Protein AF-A0A1G7NRW9-F1 (afdb_monomer_lite)

Structure (mmCIF, N/CA/C/O backbone):
data_AF-A0A1G7NRW9-F1
#
_entry.id   AF-A0A1G7NRW9-F1
#
loop_
_atom_site.group_PDB
_atom_site.id
_atom_site.type_symbol
_atom_site.label_atom_id
_atom_site.label_alt_id
_atom_site.label_comp_id
_atom_site.label_asym_id
_atom_site.label_entity_id
_atom_site.label_seq_id
_atom_site.pdbx_PDB_ins_code
_atom_site.Cartn_x
_atom_site.Cartn_y
_atom_site.Cartn_z
_atom_site.occupancy
_atom_site.B_iso_or_equiv
_atom_site.auth_seq_id
_atom_site.auth_comp_id
_atom_site.auth_asym_id
_atom_site.auth_atom_id
_atom_site.pdbx_PDB_model_num
ATOM 1 N N . MET A 1 1 ? 33.285 14.333 -32.666 1.00 61.06 1 MET A N 1
ATOM 2 C CA . MET A 1 1 ? 32.090 13.531 -33.005 1.00 61.06 1 MET A CA 1
ATOM 3 C C . MET A 1 1 ? 31.464 13.114 -31.685 1.00 61.06 1 MET A C 1
ATOM 5 O O . MET A 1 1 ? 32.106 12.381 -30.950 1.00 61.06 1 MET A O 1
ATOM 9 N N . HIS A 1 2 ? 30.310 13.673 -31.320 1.00 38.84 2 HIS A N 1
ATOM 10 C CA . HIS A 1 2 ? 29.626 13.356 -30.063 1.00 38.84 2 HIS A CA 1
ATOM 11 C C . HIS A 1 2 ? 28.461 12.413 -30.360 1.00 38.84 2 HIS A C 1
ATOM 13 O O . HIS A 1 2 ? 27.429 12.855 -30.853 1.00 38.84 2 HIS A O 1
ATOM 19 N N . ALA A 1 3 ? 28.634 11.128 -30.062 1.00 46.59 3 ALA A N 1
ATOM 20 C CA . ALA A 1 3 ? 27.513 10.251 -29.765 1.00 46.59 3 ALA A CA 1
ATOM 21 C C . ALA A 1 3 ? 27.272 10.389 -28.259 1.00 46.59 3 ALA A C 1
ATOM 23 O O . ALA A 1 3 ? 27.970 9.788 -27.446 1.00 46.59 3 ALA A O 1
ATOM 24 N N . GLN A 1 4 ? 26.368 11.294 -27.890 1.00 48.50 4 GLN A N 1
ATOM 25 C CA . GLN A 1 4 ? 25.757 11.242 -26.570 1.00 48.50 4 GLN A CA 1
ATOM 26 C C . GLN A 1 4 ? 24.805 10.051 -26.609 1.00 48.50 4 GLN A C 1
ATOM 28 O O . GLN A 1 4 ? 23.728 10.133 -27.192 1.00 48.50 4 GLN A O 1
ATOM 33 N N . ASP A 1 5 ? 25.270 8.927 -26.072 1.00 43.25 5 ASP A N 1
ATOM 34 C CA . ASP A 1 5 ? 24.441 7.776 -25.748 1.00 43.25 5 ASP A CA 1
ATOM 35 C C . ASP A 1 5 ? 23.420 8.244 -24.701 1.00 43.25 5 ASP A C 1
ATOM 37 O O . ASP A 1 5 ? 23.739 8.499 -23.539 1.00 43.25 5 ASP A O 1
ATOM 41 N N . ALA A 1 6 ? 22.222 8.535 -25.190 1.00 49.66 6 ALA A N 1
ATOM 42 C CA . ALA A 1 6 ? 21.110 9.095 -24.449 1.00 49.66 6 ALA A CA 1
ATOM 43 C C . ALA A 1 6 ? 19.932 8.127 -24.572 1.00 49.66 6 ALA A C 1
ATOM 45 O O . ALA A 1 6 ? 18.951 8.440 -25.230 1.00 49.66 6 ALA A O 1
ATOM 46 N N . ASP A 1 7 ? 20.048 6.938 -23.978 1.00 50.69 7 ASP A N 1
ATOM 47 C CA . ASP A 1 7 ? 18.897 6.066 -23.709 1.00 50.69 7 ASP A CA 1
ATOM 48 C C . ASP A 1 7 ? 19.198 5.100 -22.555 1.00 50.69 7 ASP A C 1
ATOM 50 O O . ASP A 1 7 ? 19.281 3.884 -22.688 1.00 50.69 7 ASP A O 1
ATOM 54 N N . ALA A 1 8 ? 19.390 5.667 -21.371 1.00 41.16 8 ALA A N 1
ATOM 55 C CA . ALA A 1 8 ? 19.193 4.932 -20.133 1.00 41.16 8 ALA A CA 1
ATOM 56 C C . ALA A 1 8 ? 18.159 5.693 -19.306 1.00 41.16 8 ALA A C 1
ATOM 58 O O . ALA A 1 8 ? 18.462 6.244 -18.248 1.00 41.16 8 ALA A O 1
ATOM 59 N N . ALA A 1 9 ? 16.909 5.732 -19.786 1.00 46.28 9 ALA A N 1
ATOM 60 C CA . ALA A 1 9 ? 15.807 5.790 -18.836 1.00 46.28 9 ALA A CA 1
ATOM 61 C C . ALA A 1 9 ? 16.043 4.604 -17.884 1.00 46.28 9 ALA A C 1
ATOM 63 O O . ALA A 1 9 ? 16.134 3.475 -18.377 1.00 46.28 9 ALA A O 1
ATOM 64 N N . PRO A 1 10 ? 16.259 4.812 -16.568 1.00 48.09 10 PRO A N 1
ATOM 65 C CA . PRO A 1 10 ? 16.459 3.689 -15.667 1.00 48.09 10 PRO A CA 1
ATOM 66 C C . PRO A 1 10 ? 15.233 2.819 -15.862 1.00 48.09 10 PRO A C 1
ATOM 68 O O . PRO A 1 10 ? 14.129 3.322 -15.661 1.00 48.09 10 PRO A O 1
ATOM 71 N N . ALA A 1 11 ? 15.418 1.585 -16.352 1.00 49.69 11 ALA A N 1
ATOM 72 C CA . ALA A 1 11 ? 14.327 0.646 -16.549 1.00 49.69 11 ALA A CA 1
ATOM 73 C C . ALA A 1 11 ? 13.468 0.753 -15.298 1.00 49.69 11 ALA A C 1
ATOM 75 O O . ALA A 1 11 ? 13.961 0.461 -14.204 1.00 49.69 11 ALA A O 1
ATOM 76 N N . CYS A 1 12 ? 12.272 1.325 -15.451 1.00 53.06 12 CYS A N 1
ATOM 77 C CA . CYS A 1 12 ? 11.343 1.588 -14.372 1.00 53.06 12 CYS A CA 1
ATOM 78 C C . CYS A 1 12 ? 10.924 0.214 -13.866 1.00 53.06 12 CYS A C 1
ATOM 80 O O . CYS A 1 12 ? 9.947 -0.366 -14.321 1.00 53.06 12 CYS A O 1
ATOM 82 N N . ARG A 1 13 ? 11.782 -0.386 -13.041 1.00 64.56 13 ARG A N 1
ATOM 83 C CA . ARG A 1 13 ? 11.641 -1.754 -12.595 1.00 64.56 13 ARG A CA 1
ATOM 84 C C . ARG A 1 13 ? 10.570 -1.726 -11.542 1.00 64.56 13 ARG A C 1
ATOM 86 O O . ARG A 1 13 ? 10.738 -1.112 -10.491 1.00 64.56 13 ARG A O 1
ATOM 93 N N . SER A 1 14 ? 9.485 -2.401 -11.866 1.00 76.31 14 SER A N 1
ATOM 94 C CA . S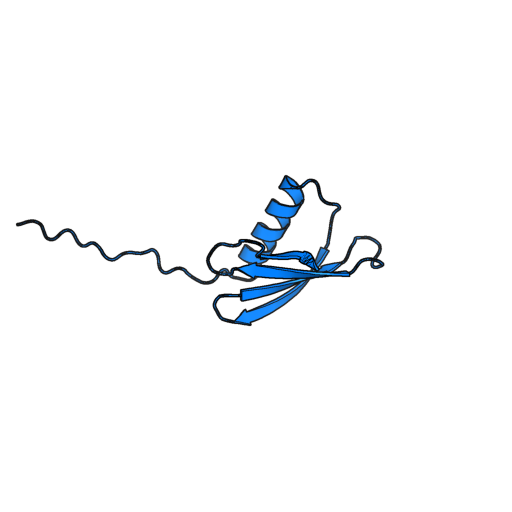ER A 1 14 ? 8.361 -2.627 -10.986 1.00 76.31 14 SER A CA 1
ATOM 95 C C . SER A 1 14 ? 8.867 -3.090 -9.627 1.00 76.31 14 SER A C 1
ATOM 97 O O . SER A 1 14 ? 9.562 -4.101 -9.496 1.00 76.31 14 SER A O 1
ATOM 99 N N . LEU A 1 15 ? 8.562 -2.289 -8.612 1.00 82.19 15 LEU 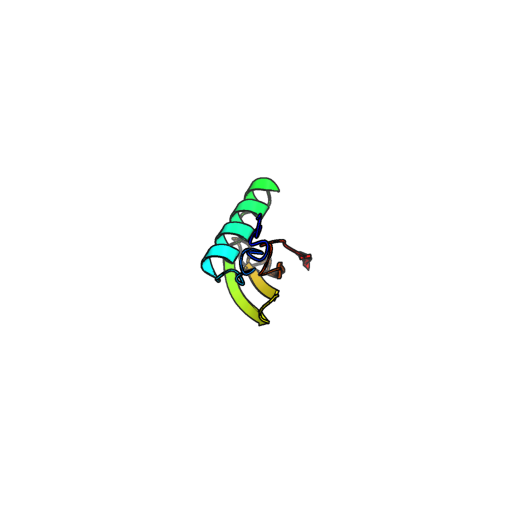A N 1
ATOM 100 C CA . LEU A 1 15 ? 8.946 -2.490 -7.232 1.00 82.19 15 LEU A CA 1
ATOM 101 C C . LEU A 1 15 ? 8.538 -3.899 -6.806 1.00 82.19 15 LEU A C 1
ATOM 103 O O . LEU A 1 15 ? 7.448 -4.402 -7.120 1.00 82.19 15 LEU A O 1
ATOM 107 N N . THR A 1 16 ? 9.448 -4.530 -6.076 1.00 87.12 16 THR A N 1
ATOM 108 C CA . THR A 1 16 ? 9.199 -5.802 -5.408 1.00 87.12 16 THR A CA 1
ATOM 109 C C . THR A 1 16 ? 8.258 -5.584 -4.225 1.00 87.12 16 THR A C 1
ATOM 111 O O . THR A 1 16 ? 8.139 -4.471 -3.706 1.00 87.12 16 THR A O 1
ATOM 114 N N . 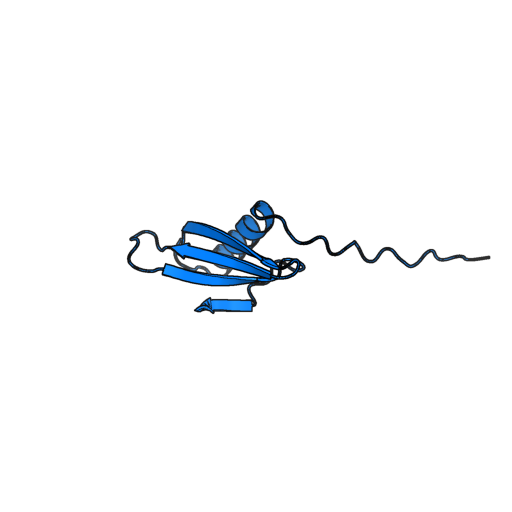GLU A 1 17 ? 7.617 -6.647 -3.742 1.00 86.62 17 GLU A N 1
ATOM 115 C CA . GLU A 1 17 ? 6.766 -6.583 -2.544 1.00 86.62 17 GLU A CA 1
ATOM 116 C C . GLU A 1 17 ? 7.479 -5.966 -1.335 1.00 86.62 17 GLU A C 1
ATOM 118 O O . GLU A 1 17 ? 6.888 -5.171 -0.603 1.00 86.62 17 GLU A O 1
ATOM 123 N N . SER A 1 18 ? 8.763 -6.284 -1.142 1.00 87.75 18 SER A N 1
ATOM 124 C CA . SER A 1 18 ? 9.584 -5.704 -0.075 1.00 87.75 18 SER A CA 1
ATOM 125 C C . SER A 1 18 ? 9.707 -4.188 -0.216 1.00 87.75 18 SER A C 1
ATOM 127 O O . SER A 1 18 ? 9.537 -3.466 0.764 1.00 87.75 18 SER A O 1
ATOM 129 N N . ALA A 1 19 ? 9.950 -3.693 -1.431 1.00 86.38 19 ALA A N 1
ATOM 130 C CA . ALA A 1 19 ? 10.066 -2.263 -1.678 1.00 86.38 19 ALA A CA 1
ATOM 131 C C . ALA A 1 19 ? 8.712 -1.548 -1.512 1.00 86.38 19 ALA A C 1
ATOM 133 O O . ALA A 1 19 ? 8.649 -0.510 -0.859 1.00 86.38 19 ALA A O 1
ATOM 134 N N . ILE A 1 20 ? 7.615 -2.154 -1.983 1.00 88.56 20 ILE A N 1
ATOM 135 C CA . ILE A 1 20 ? 6.244 -1.668 -1.750 1.00 88.56 20 ILE A CA 1
ATOM 136 C C . ILE A 1 20 ? 5.955 -1.573 -0.246 1.00 88.56 20 ILE A C 1
ATOM 138 O O . ILE A 1 20 ? 5.460 -0.552 0.232 1.00 88.56 20 ILE A O 1
ATOM 142 N N . ARG A 1 21 ? 6.300 -2.612 0.525 1.00 88.06 21 ARG A N 1
ATOM 143 C CA . ARG A 1 21 ? 6.127 -2.649 1.984 1.00 88.06 21 ARG A CA 1
ATOM 144 C C . ARG A 1 21 ? 6.867 -1.507 2.672 1.00 88.06 21 ARG A C 1
ATOM 146 O O . ARG A 1 21 ? 6.290 -0.853 3.542 1.00 88.06 21 ARG A O 1
ATOM 153 N N . GLU A 1 22 ? 8.113 -1.255 2.291 1.00 89.00 22 GLU A N 1
ATOM 154 C CA . GLU A 1 22 ? 8.895 -0.149 2.842 1.00 89.00 22 GLU A CA 1
ATOM 155 C C . GLU A 1 22 ? 8.319 1.217 2.437 1.00 89.00 22 GLU A C 1
ATOM 157 O O . GLU A 1 22 ? 8.150 2.075 3.305 1.00 89.00 22 GLU A O 1
ATOM 162 N N . SER A 1 23 ? 7.907 1.408 1.177 1.00 87.69 23 SER A N 1
ATOM 163 C CA . SER A 1 23 ? 7.237 2.638 0.720 1.00 87.69 23 SER A CA 1
ATOM 164 C C . SER A 1 23 ? 5.950 2.920 1.497 1.00 87.69 23 SER A C 1
ATOM 166 O O . SER A 1 23 ? 5.736 4.046 1.955 1.00 87.69 23 SER A O 1
ATOM 168 N N . VAL A 1 24 ? 5.109 1.901 1.709 1.00 86.94 24 VAL A N 1
ATOM 169 C CA . VAL A 1 24 ? 3.878 2.028 2.501 1.00 86.94 24 VAL A CA 1
ATOM 170 C C . VAL A 1 24 ? 4.212 2.419 3.941 1.00 86.94 24 VAL A C 1
ATOM 172 O O . VAL A 1 24 ? 3.692 3.418 4.432 1.00 86.94 24 VAL A O 1
ATOM 175 N N . LYS A 1 25 ? 5.137 1.723 4.612 1.00 85.88 25 LYS A N 1
ATOM 176 C CA . LYS A 1 25 ? 5.547 2.080 5.984 1.00 85.88 25 LYS A CA 1
ATOM 177 C C . LYS A 1 25 ? 6.053 3.520 6.085 1.00 85.88 25 LYS A C 1
ATOM 179 O O . LYS A 1 25 ? 5.669 4.236 7.010 1.00 85.88 25 LYS A O 1
ATOM 184 N N . GLN A 1 26 ? 6.893 3.955 5.145 1.00 86.62 26 GLN A N 1
ATOM 185 C CA . GLN A 1 26 ? 7.439 5.312 5.130 1.00 86.62 26 GLN A CA 1
ATOM 186 C C . GLN A 1 26 ? 6.342 6.366 4.969 1.00 86.62 26 GLN A C 1
ATOM 188 O O . GLN A 1 26 ? 6.328 7.347 5.713 1.00 86.62 26 GLN A O 1
ATOM 193 N N . ARG A 1 27 ? 5.386 6.153 4.055 1.00 83.88 27 ARG A N 1
ATOM 194 C CA . ARG A 1 27 ? 4.256 7.073 3.849 1.00 83.88 27 ARG A CA 1
ATOM 195 C C . ARG A 1 27 ? 3.352 7.160 5.073 1.00 83.88 27 ARG A C 1
ATOM 197 O O . ARG A 1 27 ? 2.984 8.260 5.470 1.00 83.88 27 ARG A O 1
ATOM 204 N N . PHE A 1 28 ? 3.052 6.031 5.706 1.00 83.31 28 PHE A N 1
ATOM 205 C CA . PHE A 1 28 ? 2.241 5.99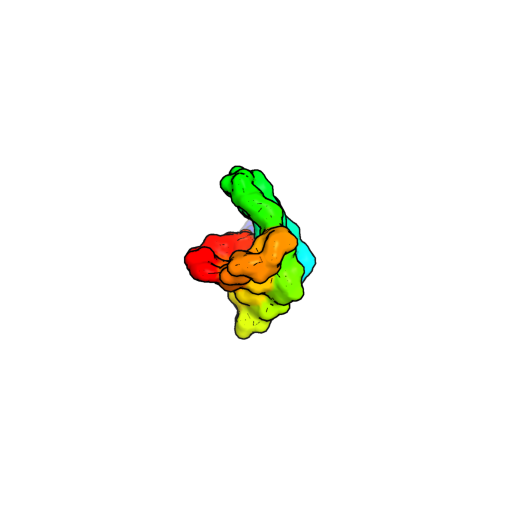6 6.924 1.00 83.31 28 PHE A CA 1
ATOM 206 C C . PHE A 1 28 ? 2.933 6.713 8.082 1.00 83.31 28 PHE A C 1
ATOM 208 O O . PHE A 1 28 ? 2.303 7.506 8.783 1.00 83.31 28 PHE A O 1
ATOM 215 N N . ARG A 1 29 ? 4.249 6.509 8.225 1.00 83.38 29 ARG A N 1
ATOM 216 C CA . ARG A 1 29 ? 5.078 7.230 9.195 1.00 83.38 29 ARG A CA 1
ATOM 217 C C . ARG A 1 29 ? 5.079 8.737 8.932 1.00 83.38 29 ARG A C 1
ATOM 219 O O . ARG A 1 29 ? 4.893 9.506 9.87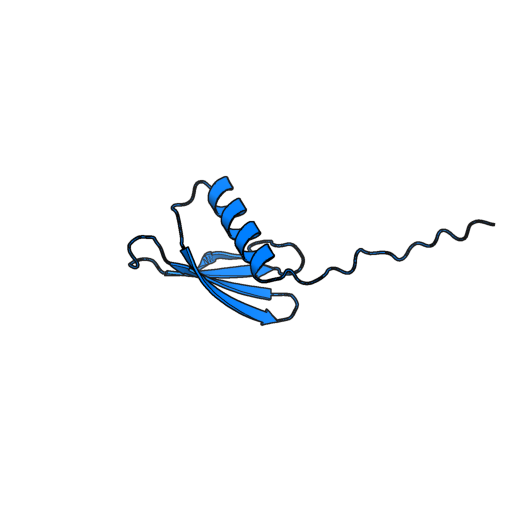1 1.00 83.38 29 ARG A O 1
ATOM 226 N N . ALA A 1 30 ? 5.262 9.161 7.681 1.00 84.94 30 ALA A N 1
ATOM 227 C CA . ALA A 1 30 ? 5.264 10.574 7.300 1.00 84.94 30 ALA A CA 1
ATOM 228 C C . ALA A 1 30 ? 3.901 11.245 7.541 1.00 84.94 30 ALA A C 1
ATOM 230 O O . ALA A 1 30 ? 3.845 12.370 8.032 1.00 84.94 30 ALA A O 1
ATOM 231 N N . ALA A 1 31 ? 2.806 10.534 7.268 1.00 80.62 31 ALA A N 1
ATOM 232 C CA . ALA A 1 31 ? 1.442 11.005 7.493 1.00 80.62 31 ALA A CA 1
ATOM 233 C C . ALA A 1 31 ? 0.976 10.905 8.962 1.00 80.62 31 ALA A C 1
ATOM 235 O O . ALA A 1 31 ? -0.163 11.259 9.255 1.00 80.62 31 ALA A O 1
ATOM 236 N N . LYS A 1 32 ? 1.828 10.425 9.887 1.00 82.81 32 LYS A N 1
ATOM 237 C CA . LYS A 1 32 ? 1.491 10.163 11.303 1.00 82.81 32 LYS A CA 1
ATOM 238 C C . LYS A 1 32 ? 0.218 9.317 11.474 1.00 82.81 32 LYS A C 1
ATOM 240 O O . LYS A 1 32 ? -0.531 9.496 12.433 1.00 82.81 32 LYS A O 1
ATOM 245 N N . LEU A 1 33 ? -0.031 8.403 10.537 1.00 74.44 33 LEU A N 1
ATOM 246 C CA . LEU A 1 33 ? -1.185 7.511 10.587 1.00 74.44 33 LEU A CA 1
ATOM 247 C C . LEU A 1 33 ? -0.973 6.422 11.651 1.00 74.44 33 LEU A C 1
ATOM 249 O O . LEU A 1 33 ? 0.174 6.046 11.918 1.00 74.44 33 LEU A O 1
ATOM 253 N N . PRO A 1 34 ? -2.056 5.897 12.259 1.00 72.94 34 PRO A N 1
ATOM 254 C CA . PRO A 1 34 ? -1.956 4.789 13.201 1.00 72.94 34 PRO A CA 1
ATOM 255 C C . PRO A 1 34 ? -1.255 3.586 12.556 1.00 72.94 34 PRO A C 1
ATOM 257 O O . PRO A 1 34 ? -1.302 3.396 11.341 1.00 72.94 34 PRO A O 1
ATOM 260 N N . TYR A 1 35 ? -0.582 2.771 13.369 1.00 72.88 35 TYR A N 1
ATOM 261 C CA . TYR A 1 35 ? 0.165 1.616 12.873 1.00 72.88 35 TYR A CA 1
ATOM 262 C C . TYR A 1 35 ? -0.784 0.576 12.262 1.00 72.88 35 TYR A C 1
ATOM 264 O O . TYR A 1 35 ? -1.465 -0.164 12.975 1.00 72.88 35 TYR A O 1
ATOM 272 N N . PHE A 1 36 ? -0.785 0.488 10.933 1.00 84.06 36 PHE A N 1
ATOM 273 C CA . PHE A 1 36 ? -1.387 -0.618 10.199 1.00 84.06 36 PHE A CA 1
ATOM 274 C C . PHE A 1 36 ? -0.347 -1.709 9.952 1.00 84.06 36 PHE A C 1
ATOM 276 O O . PHE A 1 36 ? 0.831 -1.442 9.705 1.00 84.06 36 PHE A O 1
ATOM 283 N N . ARG A 1 37 ? -0.789 -2.963 10.003 1.00 86.88 37 ARG A N 1
ATOM 284 C CA . ARG A 1 37 ? -0.006 -4.120 9.576 1.00 86.88 37 ARG A CA 1
ATOM 285 C C . ARG A 1 37 ? -0.389 -4.471 8.146 1.00 86.88 37 ARG A C 1
ATOM 287 O O . ARG A 1 37 ? -1.570 -4.531 7.819 1.00 86.88 37 ARG A O 1
ATOM 294 N N . ILE A 1 38 ? 0.612 -4.734 7.311 1.00 89.50 38 ILE A N 1
ATOM 295 C CA . ILE A 1 38 ? 0.382 -5.304 5.983 1.00 89.50 38 ILE A CA 1
ATOM 296 C C . ILE A 1 38 ? 0.014 -6.772 6.163 1.00 89.50 38 ILE A C 1
ATOM 298 O O . ILE A 1 38 ? 0.855 -7.559 6.600 1.00 89.50 38 ILE A O 1
ATOM 302 N N . LYS A 1 39 ? -1.236 -7.113 5.851 1.00 90.31 39 LYS A N 1
ATOM 303 C CA . LYS A 1 39 ? -1.735 -8.489 5.873 1.00 90.31 39 LYS A CA 1
ATOM 304 C C . LYS A 1 39 ? -1.343 -9.224 4.597 1.00 90.31 39 LYS A C 1
ATOM 306 O O . LYS A 1 39 ? -0.857 -10.344 4.676 1.00 90.31 39 LYS A O 1
ATOM 311 N N . GLU A 1 40 ? -1.524 -8.575 3.452 1.00 90.88 40 GLU A N 1
ATOM 312 C CA . GLU A 1 40 ? -1.317 -9.168 2.131 1.00 90.88 40 GLU A CA 1
ATOM 313 C C . GLU A 1 40 ? -0.894 -8.092 1.125 1.00 90.88 40 GLU A C 1
ATOM 315 O O . GLU A 1 40 ? -1.289 -6.929 1.251 1.00 90.88 40 GLU A O 1
ATOM 320 N N . ILE A 1 41 ? -0.069 -8.473 0.151 1.00 91.38 41 ILE A N 1
ATOM 321 C CA . ILE A 1 41 ? 0.267 -7.650 -1.011 1.00 91.38 41 ILE A CA 1
ATOM 322 C C . ILE A 1 41 ? -0.067 -8.485 -2.240 1.00 91.38 41 ILE A C 1
ATOM 324 O O . ILE A 1 41 ? 0.499 -9.549 -2.448 1.00 91.38 41 ILE A O 1
ATOM 328 N N . GLU A 1 42 ? -0.993 -7.997 -3.046 1.00 90.94 42 GLU A N 1
ATOM 329 C CA . GLU A 1 42 ? -1.384 -8.615 -4.299 1.00 90.94 42 GLU A CA 1
ATOM 330 C C . GLU A 1 42 ? -0.806 -7.794 -5.451 1.00 90.94 42 GLU A C 1
ATOM 332 O O . GLU A 1 42 ? -1.093 -6.604 -5.601 1.00 90.94 42 GLU A O 1
ATOM 337 N N . LEU A 1 43 ? 0.031 -8.418 -6.274 1.00 88.44 43 LEU A N 1
ATOM 338 C CA . LEU A 1 43 ? 0.551 -7.791 -7.485 1.00 88.44 43 LEU A CA 1
ATOM 339 C C . LEU A 1 43 ? -0.509 -7.941 -8.577 1.00 88.44 43 LEU A C 1
ATOM 341 O O . LEU A 1 43 ? -0.660 -9.011 -9.155 1.00 88.44 43 LEU A O 1
ATOM 345 N N . VAL A 1 44 ? -1.281 -6.878 -8.803 1.00 86.62 44 VAL A N 1
ATOM 346 C CA . VAL A 1 44 ? -2.411 -6.898 -9.745 1.00 86.62 44 VAL A CA 1
ATOM 347 C C . VAL A 1 44 ? -1.910 -6.924 -11.180 1.00 86.62 44 VAL A C 1
ATOM 349 O O . VAL A 1 44 ? -2.438 -7.655 -12.008 1.00 86.62 44 VAL A O 1
ATOM 352 N N . ASP A 1 45 ? -0.900 -6.105 -11.457 1.00 84.81 45 ASP A N 1
ATOM 353 C CA . ASP A 1 45 ? -0.264 -5.971 -12.762 1.00 84.81 45 ASP A CA 1
ATOM 354 C C . ASP A 1 45 ? 1.204 -5.549 -12.569 1.00 84.81 45 ASP A C 1
ATOM 356 O O . ASP A 1 45 ? 1.674 -5.358 -11.437 1.00 84.81 45 ASP A O 1
ATOM 360 N N . ASP A 1 46 ? 1.949 -5.371 -13.657 1.00 81.44 46 ASP A N 1
ATOM 361 C CA . ASP A 1 46 ? 3.332 -4.913 -13.602 1.00 81.44 46 ASP A CA 1
ATOM 362 C C . ASP A 1 46 ? 3.433 -3.506 -12.991 1.00 81.44 46 ASP A C 1
ATOM 364 O O . ASP A 1 46 ? 4.325 -3.234 -12.195 1.00 81.44 46 ASP A O 1
ATOM 368 N N . GLN A 1 47 ? 2.435 -2.650 -13.222 1.00 84.38 47 GLN A N 1
ATOM 369 C CA . GLN A 1 47 ? 2.438 -1.272 -12.717 1.00 84.38 47 GLN A CA 1
ATOM 370 C C . GLN A 1 47 ? 1.737 -1.078 -11.369 1.00 84.38 47 GLN A C 1
ATOM 372 O O . GLN A 1 47 ? 1.923 -0.043 -10.731 1.00 84.38 47 GLN A O 1
ATOM 377 N N . VAL A 1 48 ? 0.913 -2.024 -10.910 1.00 87.81 48 VAL A N 1
ATOM 378 C CA . VAL A 1 48 ? 0.015 -1.802 -9.763 1.00 87.81 48 VAL A CA 1
ATOM 379 C C . VAL A 1 48 ? 0.055 -2.961 -8.774 1.00 87.81 48 VAL A C 1
ATOM 381 O O . VAL A 1 48 ? -0.094 -4.123 -9.141 1.00 87.81 48 VAL A O 1
ATOM 384 N N . ALA A 1 49 ? 0.194 -2.629 -7.492 1.00 90.62 49 ALA A N 1
ATOM 385 C CA . ALA A 1 49 ? 0.041 -3.550 -6.376 1.00 90.62 49 ALA A CA 1
ATOM 386 C C . ALA A 1 49 ? -1.104 -3.100 -5.466 1.00 90.62 49 ALA A C 1
ATOM 388 O O . ALA A 1 49 ? -1.228 -1.922 -5.128 1.00 90.62 49 ALA A O 1
ATOM 389 N N . ARG A 1 50 ? -1.929 -4.045 -5.031 1.00 91.81 50 ARG A N 1
ATOM 390 C CA . ARG A 1 50 ? -2.91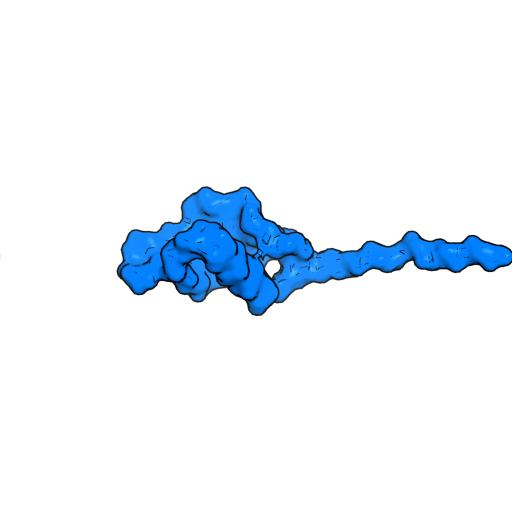8 -3.849 -3.978 1.00 91.81 50 ARG A CA 1
ATOM 391 C C . ARG A 1 50 ? -2.333 -4.308 -2.653 1.00 91.81 50 ARG A C 1
ATOM 393 O O . ARG A 1 50 ? -1.822 -5.410 -2.544 1.00 91.81 50 ARG A O 1
ATOM 400 N N . VAL A 1 51 ? -2.403 -3.464 -1.636 1.00 91.25 51 VAL A N 1
ATOM 401 C CA . VAL A 1 51 ? -1.883 -3.763 -0.301 1.00 91.25 51 VAL A CA 1
ATOM 402 C C . VAL A 1 51 ? -3.050 -3.794 0.668 1.00 91.25 51 VAL A C 1
ATOM 404 O O . VAL A 1 51 ? -3.718 -2.781 0.879 1.00 91.25 51 VAL A O 1
ATOM 407 N N . HIS A 1 52 ? -3.282 -4.952 1.271 1.00 91.50 52 HIS A N 1
ATOM 408 C CA . HIS A 1 52 ? -4.271 -5.126 2.318 1.00 91.50 52 HIS A CA 1
ATOM 409 C C . HIS A 1 52 ? -3.656 -4.742 3.660 1.00 91.50 52 HIS A C 1
ATOM 411 O O . HIS A 1 52 ? -2.723 -5.384 4.158 1.00 91.50 52 HIS A O 1
ATOM 417 N N . LEU A 1 53 ? -4.195 -3.689 4.257 1.00 89.25 53 LEU A N 1
ATOM 418 C CA . LEU A 1 53 ? -3.799 -3.210 5.566 1.00 89.25 53 LEU A CA 1
ATOM 419 C C . LEU A 1 53 ? -4.855 -3.544 6.606 1.00 89.25 53 LEU A C 1
ATOM 421 O O . LEU A 1 53 ? -6.040 -3.313 6.393 1.00 89.25 53 LEU A O 1
ATOM 425 N N . VAL A 1 54 ? -4.405 -4.019 7.763 1.00 88.50 54 VAL A N 1
ATOM 426 C CA . VAL A 1 54 ? -5.252 -4.237 8.935 1.00 88.50 54 VAL A CA 1
ATOM 427 C C . VAL A 1 54 ? -4.736 -3.418 10.110 1.00 88.50 54 VAL A C 1
ATOM 429 O O . VAL A 1 54 ? -3.536 -3.370 10.388 1.00 88.50 54 VAL A O 1
ATOM 432 N N . GLY A 1 55 ? -5.646 -2.730 10.786 1.00 86.06 55 GLY A N 1
ATOM 433 C CA . GLY A 1 55 ? -5.371 -1.995 12.008 1.00 86.06 55 GLY A CA 1
ATOM 434 C C . GLY A 1 55 ? -4.958 -2.943 13.128 1.00 86.06 55 GLY A C 1
ATOM 435 O O . GLY A 1 55 ? -5.237 -4.142 13.099 1.00 86.06 55 GLY A O 1
ATOM 436 N N . GLN A 1 56 ? -4.298 -2.397 14.144 1.00 79.00 56 GLN A N 1
ATOM 437 C CA . GLN A 1 56 ? -3.729 -3.181 15.240 1.00 79.00 56 GLN A CA 1
ATOM 438 C C . GLN A 1 56 ? -4.778 -3.996 16.025 1.00 79.00 56 GLN A C 1
ATOM 440 O O . GLN A 1 56 ? -4.473 -5.106 16.450 1.00 79.00 56 GLN A O 1
ATOM 445 N N . SER A 1 57 ? -6.014 -3.491 16.142 1.00 74.94 57 SER A N 1
ATOM 446 C CA . SER A 1 57 ? -7.145 -4.208 16.760 1.00 74.94 57 SER A CA 1
ATOM 447 C C . SER A 1 57 ? -7.894 -5.154 15.812 1.00 74.94 57 SER A C 1
ATOM 449 O O . SER A 1 57 ? -8.874 -5.762 16.225 1.00 74.94 57 SER A O 1
ATOM 451 N N . GLY A 1 58 ? -7.521 -5.249 14.531 1.00 68.38 58 GLY A N 1
ATOM 452 C CA . GLY A 1 58 ? -8.211 -6.086 13.535 1.00 68.38 58 GLY A CA 1
ATOM 453 C C . GLY A 1 58 ? -9.606 -5.602 13.103 1.00 68.38 58 GLY A C 1
ATOM 454 O O . GLY A 1 58 ? -10.115 -6.071 12.093 1.00 68.38 58 GLY A O 1
ATOM 455 N N . ALA A 1 59 ? -10.196 -4.631 13.808 1.00 71.31 59 ALA A N 1
ATOM 456 C CA . ALA A 1 59 ? -11.511 -4.055 13.502 1.00 71.31 59 ALA A CA 1
ATOM 457 C C . ALA A 1 59 ? -11.527 -3.139 12.263 1.00 71.31 59 ALA A C 1
ATOM 459 O O . ALA A 1 59 ? -12.587 -2.839 11.724 1.00 71.31 59 ALA A O 1
ATOM 460 N N . THR A 1 60 ? -10.360 -2.681 11.810 1.00 77.44 60 THR A N 1
ATOM 461 C CA . THR A 1 60 ? -10.225 -1.805 10.641 1.00 77.44 60 THR A CA 1
ATOM 462 C C . THR A 1 60 ? -9.379 -2.519 9.605 1.00 77.44 60 THR A C 1
ATOM 464 O O . THR A 1 60 ? -8.224 -2.834 9.877 1.00 77.44 60 THR A O 1
ATOM 467 N N . ALA A 1 61 ? -9.934 -2.770 8.428 1.00 84.75 61 ALA A N 1
ATOM 468 C CA . ALA A 1 61 ? -9.216 -3.312 7.286 1.00 84.75 61 ALA A CA 1
ATOM 469 C C . ALA A 1 61 ? -9.479 -2.406 6.086 1.00 84.75 61 ALA A C 1
ATOM 471 O O . ALA A 1 61 ? -10.604 -1.948 5.906 1.00 84.75 61 ALA A O 1
ATOM 472 N N . LEU A 1 62 ? -8.445 -2.121 5.304 1.00 86.19 62 LEU A N 1
ATOM 473 C CA . LEU A 1 62 ? -8.544 -1.244 4.143 1.00 86.19 62 LEU A CA 1
ATOM 474 C C . LEU A 1 62 ? -7.596 -1.704 3.043 1.00 86.19 62 LEU A C 1
ATOM 476 O O . LEU A 1 62 ? -6.572 -2.346 3.306 1.00 86.19 62 LEU A O 1
ATOM 480 N N . TRP A 1 63 ? -7.938 -1.357 1.809 1.00 88.56 63 TRP A N 1
ATOM 481 C CA . TRP A 1 63 ? -7.165 -1.740 0.636 1.00 88.56 63 TRP A CA 1
ATOM 482 C C . TRP A 1 63 ? -6.527 -0.509 0.013 1.00 88.56 63 TRP A C 1
ATOM 484 O O . TRP A 1 63 ? -7.193 0.436 -0.409 1.00 88.56 63 TRP A O 1
ATOM 494 N N . LEU A 1 64 ? -5.205 -0.543 -0.088 1.00 88.81 64 LEU A N 1
ATOM 495 C CA . LEU A 1 64 ? -4.430 0.481 -0.764 1.00 88.81 64 LEU A CA 1
ATOM 496 C C . LEU A 1 64 ? -4.064 0.040 -2.163 1.00 88.81 64 LEU A C 1
ATOM 498 O O . LEU A 1 64 ? -3.749 -1.121 -2.392 1.00 88.81 64 LEU A O 1
ATOM 502 N N . THR A 1 65 ? -4.007 0.995 -3.079 1.00 91.25 65 THR A N 1
ATOM 503 C CA . THR A 1 65 ? -3.392 0.782 -4.391 1.00 91.25 65 THR A CA 1
ATOM 504 C C . THR A 1 65 ? -2.069 1.528 -4.449 1.00 91.25 65 THR A C 1
ATOM 506 O O . THR A 1 65 ? -2.041 2.742 -4.246 1.00 91.25 65 THR A O 1
ATOM 509 N N . VAL A 1 66 ? -0.983 0.810 -4.719 1.00 89.44 66 VAL A N 1
ATOM 510 C CA . VAL A 1 66 ? 0.377 1.334 -4.833 1.00 89.44 66 VAL A CA 1
ATOM 511 C C . VAL A 1 66 ? 0.851 1.173 -6.268 1.00 89.44 66 VAL A C 1
ATOM 513 O O . VAL A 1 66 ? 0.753 0.099 -6.857 1.00 89.44 66 VAL A O 1
ATOM 516 N N . ASP A 1 67 ? 1.367 2.256 -6.822 1.00 89.81 67 ASP A N 1
ATOM 517 C CA . ASP A 1 67 ? 2.054 2.265 -8.098 1.00 89.81 67 ASP A CA 1
ATOM 518 C C . ASP A 1 67 ? 3.421 1.596 -7.933 1.00 89.81 67 ASP A C 1
ATOM 520 O O . ASP A 1 67 ? 4.252 2.035 -7.139 1.00 89.81 67 ASP A O 1
ATOM 524 N N . ARG A 1 68 ? 3.644 0.495 -8.643 1.00 87.69 68 ARG A N 1
ATOM 525 C CA . ARG A 1 68 ? 4.872 -0.296 -8.556 1.00 87.69 68 ARG A CA 1
ATOM 526 C C . ARG A 1 68 ? 6.034 0.381 -9.257 1.00 87.69 68 ARG A C 1
ATOM 528 O O . ARG A 1 68 ? 7.152 -0.018 -9.013 1.00 87.69 68 ARG A O 1
ATOM 535 N N . ILE A 1 69 ? 5.827 1.394 -10.085 1.00 84.50 69 ILE A N 1
ATOM 536 C CA . ILE A 1 69 ? 6.941 2.093 -10.727 1.00 84.50 69 ILE A CA 1
ATOM 537 C C . ILE A 1 69 ? 7.503 3.165 -9.793 1.00 84.50 69 ILE A C 1
ATOM 539 O O . ILE A 1 69 ? 8.712 3.302 -9.627 1.00 84.50 69 ILE A O 1
ATOM 543 N N . THR A 1 70 ? 6.610 3.909 -9.145 1.00 83.56 70 THR A N 1
ATOM 544 C CA . THR A 1 70 ? 6.953 5.097 -8.352 1.00 83.56 70 THR A CA 1
ATOM 545 C C . THR A 1 70 ? 6.872 4.879 -6.840 1.00 83.56 70 THR A C 1
ATOM 547 O O . THR A 1 70 ? 7.335 5.715 -6.065 1.00 83.56 70 THR A O 1
ATOM 550 N N . GLY A 1 71 ? 6.249 3.788 -6.389 1.00 83.31 71 GLY A N 1
ATOM 551 C CA . GLY A 1 71 ? 5.933 3.538 -4.978 1.00 83.31 71 GLY A CA 1
ATOM 552 C C . GLY A 1 71 ? 4.828 4.448 -4.438 1.00 83.31 71 GLY A C 1
ATOM 553 O O . GLY A 1 71 ? 4.624 4.527 -3.223 1.00 83.31 71 GLY A O 1
ATOM 554 N N . HIS A 1 72 ? 4.129 5.176 -5.316 1.00 86.31 72 HIS A N 1
ATOM 555 C CA . HIS A 1 72 ? 3.113 6.139 -4.921 1.00 86.31 72 HIS A CA 1
ATOM 556 C C . HIS A 1 72 ? 1.790 5.450 -4.575 1.00 86.31 72 HIS A C 1
ATOM 558 O O . HIS A 1 72 ? 1.272 4.645 -5.344 1.00 86.31 72 HIS A O 1
ATOM 564 N N . ILE A 1 73 ? 1.187 5.808 -3.442 1.00 86.12 73 ILE A N 1
ATOM 565 C CA . ILE A 1 73 ? -0.148 5.320 -3.075 1.00 86.12 73 ILE A CA 1
ATOM 566 C C . ILE A 1 73 ? -1.177 6.134 -3.871 1.00 86.12 73 ILE A C 1
ATOM 568 O O . ILE A 1 73 ? -1.274 7.347 -3.689 1.00 86.12 73 ILE A O 1
ATOM 572 N N . ARG A 1 74 ? -1.913 5.492 -4.787 1.00 77.31 74 ARG A N 1
ATOM 573 C CA . ARG A 1 74 ? -2.890 6.156 -5.671 1.00 77.31 74 ARG A CA 1
ATOM 574 C C . ARG A 1 74 ? -4.273 6.296 -5.036 1.00 77.31 74 ARG A C 1
ATOM 576 O O . ARG A 1 74 ? -4.948 7.282 -5.301 1.00 77.31 74 ARG A O 1
ATOM 583 N N . GLN A 1 75 ? -4.709 5.329 -4.224 1.00 72.75 75 GLN A N 1
ATOM 584 C CA . GLN A 1 75 ? -6.071 5.321 -3.678 1.00 72.75 75 GLN A CA 1
ATOM 585 C C . GLN A 1 75 ? -6.140 4.663 -2.296 1.00 72.75 75 GLN A C 1
ATOM 587 O O . GLN A 1 75 ? -5.503 3.632 -2.068 1.00 72.75 75 GLN A O 1
ATOM 592 N N . TYR A 1 76 ? -6.935 5.272 -1.412 1.00 66.62 76 TYR A N 1
ATOM 593 C CA . TYR A 1 76 ? -7.243 4.833 -0.050 1.00 66.62 76 TYR A CA 1
ATOM 594 C C . TYR A 1 76 ? -8.751 4.568 0.022 1.00 66.62 76 TYR A C 1
ATOM 596 O O . TYR A 1 76 ? -9.529 5.470 -0.290 1.00 66.62 76 TYR A O 1
ATOM 604 N N . ARG A 1 77 ? -9.165 3.345 0.353 1.00 59.41 77 ARG A N 1
ATOM 605 C CA . ARG A 1 77 ? -10.575 2.967 0.511 1.00 59.41 77 ARG A CA 1
ATOM 606 C C . ARG A 1 77 ? -10.727 1.903 1.581 1.00 59.41 77 ARG A C 1
ATOM 608 O O . ARG A 1 77 ? -9.832 1.029 1.661 1.00 59.41 77 ARG A O 1
#

pLDDT: mean 78.23, std 14.67, range [38.84, 91.81]

Foldseek 3Di:
DDPPPPDPPPPLAFADPVRLVVLVVVVCVVVVHADWDFPDWACPDSQWIKTWTAHPVRPDIWIWIAGRSPSDTDDTD

Organism: NCBI:txid1082479

Sequence (77 aa):
MHAQDADAAPACRSLTESAIRESVKQRFRAAKLPYFRIKEIELVDDQVARVHLVGQSGATALWLTVDRITGHIRQYR

Radius of gyration: 16.07 Å; chains: 1; bounding box: 44×23×50 Å

Secondary structure (DSSP, 8-state):
-------------PPPHHHHHHHHHHHHHHTT---EEEEEEEE-SSSEEEEEEEETTSS-EEEEEEETTT--EEEE-